Protein AF-A0A1Y4ECF1-F1 (afdb_monomer)

Nearest PDB structures (foldseek):
  1r44-assembly2_B  TM=8.110E-01  e=2.892E+00  Enterococcus faecium

Mean predicted aligned error: 8.38 Å

Solvent-accessible surface area (backbone atoms only — not comparable to full-atom values): 5375 Å² total; per-residue (Å²): 128,80,77,61,56,74,47,18,30,28,68,54,87,57,66,88,89,46,91,58,60,58,80,79,46,58,67,14,86,45,53,45,71,69,47,49,52,51,44,50,57,42,43,75,73,66,34,33,76,36,30,69,32,53,87,42,68,43,59,67,81,54,50,83,77,54,69,78,79,80,74,64,84,75,72,87,87,72,84,85,83,73,83,133

Foldseek 3Di:
DPQADLFFQFRDFDDLLDQCPRVVTDGGPNCDPVLVVVQVVQVVVSWDDGGRGSNDTDDNVCVVVDDCPVVPPDDDPDDPDDDD

Structure (mmCIF, N/CA/C/O backbone):
data_AF-A0A1Y4ECF1-F1
#
_entry.id   AF-A0A1Y4ECF1-F1
#
loop_
_atom_site.group_PDB
_atom_site.id
_atom_site.type_symbol
_atom_site.label_atom_id
_atom_site.label_alt_id
_atom_site.label_comp_id
_atom_site.label_asym_id
_atom_site.label_entity_id
_atom_site.label_seq_id
_atom_site.pdbx_PDB_ins_code
_atom_site.Cartn_x
_atom_site.Cartn_y
_atom_site.Cartn_z
_atom_site.occupancy
_atom_site.B_iso_or_equiv
_atom_site.auth_seq_id
_atom_site.auth_comp_id
_atom_site.auth_asym_id
_atom_site.auth_atom_id
_atom_site.pdbx_PDB_model_num
ATOM 1 N N . MET A 1 1 ? -2.729 16.210 17.737 1.00 49.44 1 MET A N 1
ATOM 2 C CA . MET A 1 1 ? -2.399 15.471 16.503 1.00 49.44 1 MET A CA 1
ATOM 3 C C . MET A 1 1 ? -3.626 15.544 15.617 1.00 49.44 1 MET A C 1
ATOM 5 O O . MET A 1 1 ? -4.682 15.175 16.124 1.00 49.44 1 MET A O 1
ATOM 9 N N . PRO A 1 2 ? -3.560 16.085 14.389 1.00 49.97 2 PRO A N 1
ATOM 10 C CA . PRO A 1 2 ? -4.683 15.922 13.478 1.00 49.97 2 PRO A CA 1
ATOM 11 C C . PRO A 1 2 ? -4.876 14.414 13.238 1.00 49.97 2 PRO A C 1
ATOM 13 O O . PRO A 1 2 ? -3.881 13.683 13.252 1.00 49.97 2 PRO A O 1
ATOM 16 N N . PRO A 1 3 ? -6.122 13.933 13.101 1.00 55.66 3 PRO A N 1
ATOM 17 C CA . PRO A 1 3 ? -6.362 12.547 12.729 1.00 55.66 3 PRO A CA 1
ATOM 18 C C . PRO A 1 3 ? -5.701 12.309 11.367 1.00 55.66 3 PRO A C 1
ATOM 20 O O . PRO A 1 3 ? -5.647 13.226 10.549 1.00 55.66 3 PRO A O 1
ATOM 23 N N . ASP A 1 4 ? -5.132 11.125 11.179 1.00 62.12 4 ASP A N 1
ATOM 24 C CA . ASP A 1 4 ? -4.338 10.715 10.017 1.00 62.12 4 ASP A CA 1
ATOM 25 C C . ASP A 1 4 ? -4.809 11.315 8.675 1.00 62.12 4 ASP A C 1
ATOM 27 O O . ASP A 1 4 ? -6.006 11.412 8.400 1.00 62.12 4 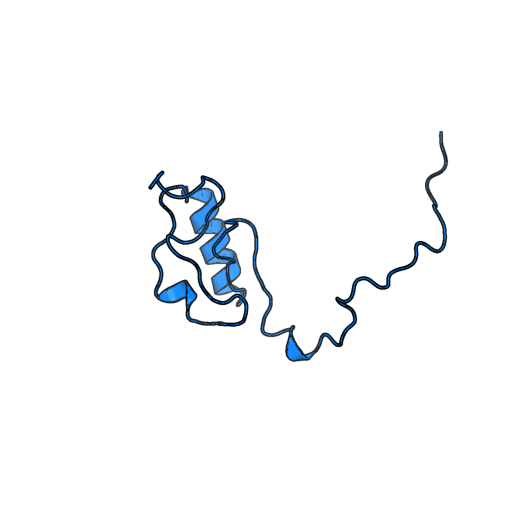ASP A O 1
ATOM 31 N N . SER A 1 5 ? -3.854 11.712 7.827 1.00 75.75 5 SER A N 1
ATOM 32 C CA . SER A 1 5 ? -4.123 12.293 6.503 1.00 75.75 5 SER A CA 1
ATOM 33 C C . SER A 1 5 ? -5.065 11.405 5.678 1.00 75.75 5 SER A C 1
ATOM 35 O O . SER A 1 5 ? -4.946 10.183 5.723 1.00 75.75 5 SER A O 1
ATOM 37 N N . ALA A 1 6 ? -5.945 11.992 4.856 1.00 83.19 6 ALA A N 1
ATOM 38 C CA . ALA A 1 6 ? -6.860 11.238 3.980 1.00 83.19 6 ALA A CA 1
ATOM 39 C C . ALA A 1 6 ? -6.134 10.313 2.978 1.00 83.19 6 ALA A C 1
ATOM 41 O O . ALA A 1 6 ? -6.745 9.424 2.392 1.00 83.19 6 ALA A O 1
ATOM 42 N N . ALA A 1 7 ? -4.832 10.529 2.781 1.0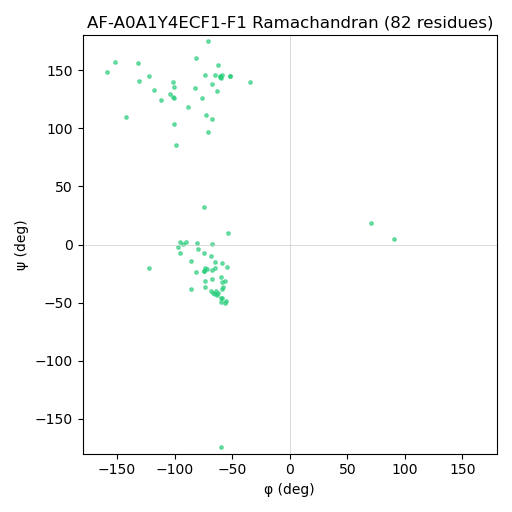0 90.75 7 ALA A N 1
ATOM 43 C CA . ALA A 1 7 ? -3.972 9.684 1.965 1.00 90.75 7 ALA A CA 1
ATOM 44 C C . ALA A 1 7 ? -3.460 8.426 2.692 1.00 90.75 7 ALA A C 1
ATOM 46 O O . ALA A 1 7 ? -3.132 7.451 2.027 1.00 90.75 7 ALA A O 1
ATOM 47 N N . ALA A 1 8 ? -3.393 8.420 4.027 1.00 96.00 8 ALA A N 1
ATOM 48 C CA . ALA A 1 8 ? -2.751 7.344 4.777 1.00 96.00 8 ALA A CA 1
ATOM 49 C C . ALA A 1 8 ? -3.515 6.016 4.655 1.00 96.00 8 ALA A C 1
ATOM 51 O O . ALA A 1 8 ? -4.740 5.980 4.766 1.00 96.00 8 ALA A O 1
ATOM 52 N N . ALA A 1 9 ? -2.776 4.919 4.483 1.00 96.75 9 ALA A N 1
ATOM 53 C CA . ALA A 1 9 ? -3.319 3.562 4.524 1.00 96.75 9 ALA A CA 1
ATOM 54 C C . ALA A 1 9 ? -3.371 3.029 5.964 1.00 96.75 9 ALA A C 1
ATOM 56 O O . ALA A 1 9 ? -4.316 2.352 6.369 1.00 96.75 9 ALA A O 1
ATOM 57 N N . LEU A 1 10 ? -2.349 3.355 6.760 1.00 9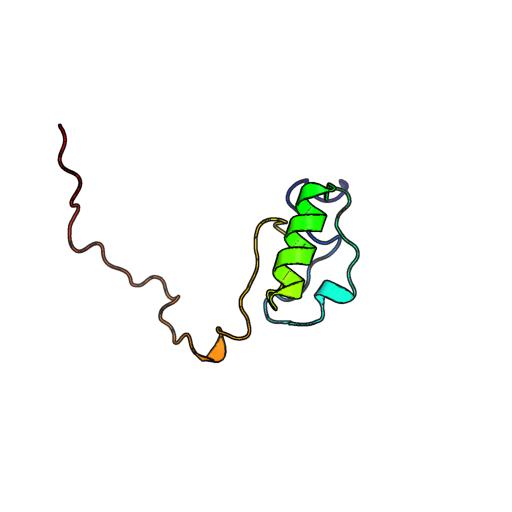6.81 10 LEU A N 1
ATOM 58 C CA . LEU A 1 10 ? -2.116 2.809 8.094 1.00 96.81 10 LEU A CA 1
ATOM 59 C C . LEU A 1 10 ? -2.066 3.920 9.149 1.00 96.81 10 LEU A C 1
ATOM 61 O O . LEU A 1 10 ? -1.536 4.999 8.908 1.00 96.81 10 LEU A O 1
ATOM 65 N N . SER A 1 11 ? -2.563 3.624 10.350 1.00 95.69 11 SER A N 1
ATOM 66 C CA . SER A 1 11 ? -2.592 4.553 11.499 1.00 95.69 11 SER A CA 1
ATOM 67 C C . SER A 1 11 ? -1.215 4.890 12.088 1.00 95.69 11 SER A C 1
ATOM 69 O O . SER A 1 11 ? -1.090 5.751 12.956 1.00 95.69 11 SER A O 1
ATOM 71 N N . ARG A 1 12 ? -0.161 4.181 11.669 1.00 94.81 12 ARG A N 1
ATOM 72 C CA . ARG A 1 12 ? 1.224 4.475 12.049 1.00 94.81 12 ARG A CA 1
ATOM 73 C C . ARG A 1 12 ? 2.201 4.013 10.962 1.00 94.81 12 ARG A C 1
ATOM 75 O O . ARG A 1 12 ? 1.869 3.097 10.206 1.00 94.81 12 ARG A O 1
ATOM 82 N N . PRO A 1 13 ? 3.414 4.591 10.909 1.00 95.44 13 PRO A N 1
ATOM 83 C CA . PRO A 1 13 ? 4.445 4.164 9.971 1.00 95.44 13 PRO A CA 1
ATOM 84 C C . PRO A 1 13 ? 4.853 2.700 10.174 1.00 95.44 13 PRO A C 1
ATOM 86 O O . PRO A 1 13 ? 4.950 2.223 11.307 1.00 95.44 13 PRO A O 1
ATOM 89 N N . VAL A 1 14 ? 5.159 2.019 9.070 1.00 95.19 14 VAL A N 1
ATOM 90 C CA . VAL A 1 14 ? 5.833 0.713 9.046 1.00 95.19 14 VAL A CA 1
ATOM 91 C C . VAL A 1 14 ? 6.973 0.755 8.036 1.00 95.19 14 VAL A C 1
ATOM 93 O O . VAL A 1 14 ? 6.959 1.572 7.116 1.00 95.19 14 VAL A O 1
ATOM 96 N N . SER A 1 15 ? 7.970 -0.112 8.211 1.00 94.19 15 SER A N 1
ATOM 97 C CA . SER A 1 15 ? 9.048 -0.245 7.229 1.00 94.19 15 SER A CA 1
ATOM 98 C C . SER A 1 15 ? 8.492 -0.731 5.894 1.00 94.19 15 SER A C 1
ATOM 100 O O . SER A 1 15 ? 7.783 -1.737 5.858 1.00 94.19 15 SER A O 1
ATOM 102 N N . ILE A 1 16 ? 8.880 -0.064 4.806 1.00 91.31 16 ILE A N 1
ATOM 103 C CA . ILE A 1 16 ? 8.524 -0.462 3.436 1.00 91.31 16 ILE A CA 1
ATOM 104 C C . ILE A 1 16 ? 9.140 -1.810 3.043 1.00 91.31 16 ILE A C 1
ATOM 106 O O . ILE A 1 16 ? 8.644 -2.474 2.146 1.00 91.31 16 ILE A O 1
ATOM 110 N N . MET A 1 17 ? 10.194 -2.230 3.749 1.00 91.75 17 MET A N 1
ATOM 111 C CA . MET A 1 17 ? 10.911 -3.483 3.501 1.00 91.75 17 MET A CA 1
ATOM 112 C C . MET A 1 17 ? 10.348 -4.666 4.301 1.00 91.75 17 MET A C 1
ATOM 114 O O . MET A 1 17 ? 10.920 -5.751 4.261 1.00 91.75 17 MET A O 1
ATOM 118 N N . SER A 1 18 ? 9.276 -4.472 5.078 1.00 94.44 18 SER A N 1
ATOM 119 C CA . SER A 1 18 ? 8.652 -5.552 5.847 1.00 94.44 18 SER A CA 1
ATOM 120 C C . SER A 1 18 ? 7.405 -6.083 5.150 1.00 94.44 18 SER A C 1
ATOM 122 O O . SER A 1 18 ? 6.461 -5.343 4.882 1.00 94.44 18 SER A O 1
ATOM 124 N N . ASP A 1 19 ? 7.366 -7.394 4.942 1.00 94.44 19 ASP A N 1
ATOM 125 C CA . ASP A 1 19 ? 6.233 -8.119 4.363 1.00 94.44 19 ASP A CA 1
ATOM 126 C C . ASP A 1 19 ? 5.037 -8.288 5.319 1.00 94.44 19 ASP A C 1
ATOM 128 O O . ASP A 1 19 ? 3.896 -8.457 4.880 1.00 94.44 19 ASP A O 1
ATOM 132 N N . ALA A 1 20 ? 5.283 -8.205 6.629 1.00 96.06 20 ALA A N 1
ATOM 133 C CA . ALA A 1 20 ? 4.303 -8.533 7.659 1.00 96.06 20 ALA A CA 1
ATOM 134 C C . ALA A 1 20 ? 3.982 -7.394 8.640 1.00 96.06 20 ALA A C 1
ATOM 136 O O . ALA A 1 20 ? 2.920 -7.435 9.263 1.00 96.06 20 ALA A O 1
ATOM 137 N N . ALA A 1 21 ? 4.838 -6.372 8.797 1.00 97.00 21 ALA A N 1
ATOM 138 C CA . ALA A 1 21 ? 4.634 -5.325 9.810 1.00 97.00 21 ALA A CA 1
ATOM 139 C C . ALA A 1 21 ? 3.293 -4.586 9.654 1.00 97.00 21 ALA A C 1
ATOM 141 O O . ALA A 1 21 ? 2.638 -4.276 10.651 1.00 97.00 21 ALA A O 1
ATOM 142 N N . TRP A 1 22 ? 2.846 -4.361 8.413 1.00 96.94 22 TRP A N 1
ATOM 143 C CA . TRP A 1 22 ? 1.569 -3.707 8.113 1.00 96.94 22 TRP A CA 1
ATOM 144 C C . TRP A 1 22 ? 0.356 -4.458 8.686 1.00 96.94 22 TRP A C 1
ATOM 146 O O . TRP A 1 22 ? -0.632 -3.827 9.046 1.00 96.94 22 TRP A O 1
ATOM 156 N N . ARG A 1 23 ? 0.438 -5.788 8.852 1.00 96.69 23 ARG A N 1
ATOM 157 C CA . ARG A 1 23 ? -0.664 -6.620 9.375 1.00 96.69 23 ARG A CA 1
ATOM 158 C C . ARG A 1 23 ? -0.982 -6.336 10.843 1.00 96.69 23 ARG A C 1
ATOM 160 O O . ARG A 1 23 ? -2.076 -6.634 11.306 1.00 96.69 23 ARG A O 1
ATOM 167 N N . GLN A 1 24 ? -0.024 -5.779 11.582 1.00 96.69 24 GLN A N 1
ATOM 168 C CA . GLN A 1 24 ? -0.169 -5.450 13.005 1.00 96.69 24 GLN A CA 1
ATOM 169 C C . GLN A 1 24 ? -0.646 -4.010 13.230 1.00 96.69 24 GLN A C 1
ATOM 171 O O . GLN A 1 24 ? -0.775 -3.559 14.374 1.00 96.69 24 GLN A O 1
ATOM 176 N N . VAL A 1 25 ? -0.870 -3.264 12.147 1.00 96.44 25 VAL A N 1
ATOM 177 C CA . VAL A 1 25 ? -1.239 -1.857 12.197 1.00 96.44 25 VAL A CA 1
ATOM 178 C C . VAL A 1 25 ? -2.676 -1.682 11.714 1.00 96.44 25 VAL A C 1
ATOM 180 O O . VAL A 1 25 ? -3.001 -2.078 10.597 1.00 96.44 25 VAL A O 1
ATOM 183 N N . PRO A 1 26 ? -3.552 -1.062 12.524 1.00 96.19 26 PRO A N 1
ATOM 184 C CA . PRO A 1 26 ? -4.888 -0.707 12.073 1.00 96.19 26 PRO A CA 1
ATOM 185 C C . PRO A 1 26 ? -4.841 0.224 10.862 1.00 96.19 26 PRO A C 1
ATOM 187 O O . PRO A 1 26 ? -3.988 1.116 10.794 1.00 96.19 26 PRO A O 1
ATOM 190 N N . ALA A 1 27 ? -5.814 0.064 9.968 1.00 95.44 27 ALA A N 1
ATOM 191 C CA . ALA A 1 27 ? -6.072 1.012 8.894 1.00 95.44 27 ALA A CA 1
ATOM 192 C C . ALA A 1 27 ? -6.217 2.445 9.436 1.00 95.44 27 ALA A C 1
ATOM 194 O O . ALA A 1 27 ? -6.764 2.649 10.524 1.00 95.44 27 ALA A 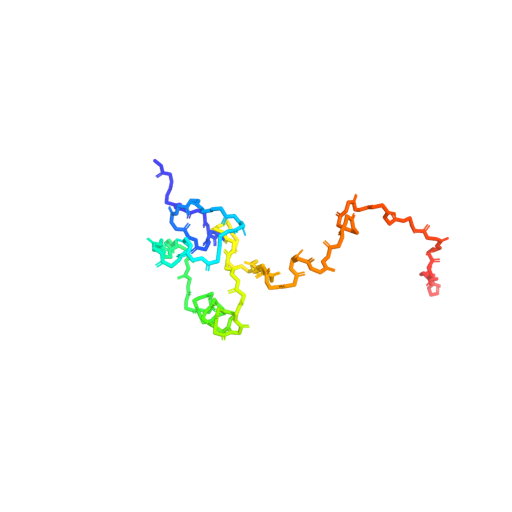O 1
ATOM 195 N N . ALA A 1 28 ? -5.751 3.428 8.670 1.00 95.88 28 ALA A N 1
ATOM 196 C CA . ALA A 1 28 ? -5.951 4.836 8.993 1.00 95.88 28 ALA A CA 1
ATOM 197 C C . ALA A 1 28 ? -7.447 5.196 9.002 1.00 95.88 28 ALA A C 1
ATOM 199 O O . ALA A 1 28 ? -8.258 4.584 8.301 1.00 95.88 28 ALA A O 1
ATOM 200 N N . VAL A 1 29 ? -7.817 6.234 9.756 1.00 93.56 29 VAL A N 1
ATOM 201 C CA . VAL A 1 29 ? -9.218 6.687 9.871 1.00 93.56 29 VAL A CA 1
ATOM 202 C C . VAL A 1 29 ? -9.818 7.069 8.508 1.00 93.56 29 VAL A C 1
ATOM 204 O O . VAL A 1 29 ? -11.001 6.836 8.276 1.00 93.56 29 VAL A O 1
ATOM 207 N N . GLY A 1 30 ? -9.003 7.596 7.588 1.00 91.38 30 GLY A N 1
ATOM 208 C CA . GLY A 1 30 ? -9.419 8.002 6.239 1.00 91.38 30 GLY A CA 1
ATOM 209 C C . GLY A 1 30 ? -9.674 6.859 5.246 1.00 91.38 30 GLY A C 1
ATOM 210 O O . GLY A 1 30 ? -10.171 7.114 4.151 1.00 91.38 30 GLY A O 1
ATOM 211 N N . MET A 1 31 ? -9.368 5.607 5.604 1.00 94.56 31 MET A N 1
ATOM 212 C CA . MET A 1 31 ? -9.561 4.448 4.729 1.00 94.56 31 MET A CA 1
ATOM 213 C C . MET A 1 31 ? -11.043 4.110 4.548 1.00 94.56 31 MET A C 1
ATOM 215 O O . MET A 1 31 ? -11.643 3.398 5.366 1.00 94.56 31 MET A O 1
ATOM 219 N N . ASN A 1 32 ? -11.616 4.602 3.451 1.00 94.62 32 ASN A N 1
ATOM 220 C CA . ASN A 1 32 ? -12.974 4.275 3.028 1.00 94.62 32 ASN A CA 1
ATOM 221 C C . ASN A 1 32 ? -13.089 2.823 2.515 1.00 94.62 32 ASN A C 1
ATOM 223 O O . ASN A 1 32 ? -12.105 2.088 2.421 1.00 94.62 32 ASN A O 1
ATOM 227 N N . GLU A 1 33 ? -14.311 2.399 2.196 1.00 97.00 33 GLU A N 1
ATOM 228 C CA . GLU A 1 33 ? -14.598 1.033 1.744 1.00 97.00 33 GLU A CA 1
ATOM 229 C C . GLU A 1 33 ? -13.829 0.647 0.472 1.00 97.00 33 GLU A C 1
ATOM 231 O O . GLU A 1 33 ? -13.203 -0.410 0.433 1.00 97.00 33 GLU A O 1
ATOM 236 N N . ALA A 1 34 ? -13.804 1.521 -0.537 1.00 96.88 34 ALA A N 1
ATOM 237 C CA . ALA A 1 34 ? -13.107 1.256 -1.794 1.00 96.88 34 ALA A CA 1
ATOM 238 C C . ALA A 1 34 ? -11.591 1.079 -1.591 1.00 96.88 34 ALA A C 1
ATOM 240 O O . ALA A 1 34 ? -11.000 0.158 -2.151 1.00 96.88 34 ALA A O 1
ATOM 241 N N . ALA A 1 35 ? -10.971 1.911 -0.749 1.00 96.69 35 ALA A N 1
ATOM 242 C CA . ALA A 1 35 ? -9.555 1.798 -0.406 1.00 96.69 35 ALA A CA 1
ATOM 243 C C . ALA A 1 35 ? -9.249 0.488 0.339 1.00 96.69 35 ALA A C 1
ATOM 245 O O . ALA A 1 35 ? -8.253 -0.172 0.049 1.00 96.69 35 ALA A O 1
ATOM 246 N N . ARG A 1 36 ? -10.133 0.061 1.251 1.00 97.00 36 ARG A N 1
ATOM 247 C CA . ARG A 1 36 ? -9.998 -1.225 1.959 1.00 97.00 36 ARG A CA 1
ATOM 248 C C . ARG A 1 36 ? -10.110 -2.415 1.011 1.00 97.00 36 ARG A C 1
ATOM 250 O O . ARG A 1 36 ? -9.313 -3.338 1.124 1.00 97.00 36 ARG A O 1
ATOM 257 N N . LEU A 1 37 ? -11.057 -2.379 0.073 1.00 98.31 37 LEU A N 1
ATOM 258 C CA . LEU A 1 37 ? -11.209 -3.420 -0.947 1.00 98.31 37 LEU A CA 1
ATOM 259 C C . LEU A 1 37 ? -9.980 -3.502 -1.857 1.00 98.31 37 LEU A C 1
ATOM 261 O O . LEU A 1 37 ? -9.496 -4.601 -2.120 1.00 98.31 37 LEU A O 1
ATOM 265 N N . LEU A 1 38 ? -9.445 -2.354 -2.288 1.00 98.06 38 LEU A N 1
ATOM 266 C CA . LEU A 1 38 ? -8.202 -2.300 -3.057 1.00 98.06 38 LEU A CA 1
ATOM 267 C C . LEU A 1 38 ? -7.036 -2.902 -2.268 1.00 98.06 38 LEU A C 1
ATOM 269 O O . LEU A 1 38 ? -6.292 -3.716 -2.813 1.00 98.06 38 LEU A O 1
ATOM 273 N N . GLN A 1 39 ? -6.899 -2.538 -0.988 1.00 97.75 39 GLN A N 1
ATOM 274 C CA . GLN A 1 39 ? -5.859 -3.102 -0.138 1.00 97.75 39 GLN A CA 1
ATOM 275 C C . GLN A 1 39 ? -5.999 -4.620 -0.027 1.00 97.75 39 GLN A C 1
ATOM 277 O O . GLN A 1 39 ? -5.013 -5.307 -0.265 1.00 97.75 39 GLN A O 1
ATOM 282 N N . SER A 1 40 ? -7.192 -5.147 0.274 1.00 98.12 40 SER A N 1
ATOM 283 C CA . SER A 1 40 ? -7.427 -6.595 0.344 1.00 98.12 40 SER A CA 1
ATOM 284 C C . SER A 1 40 ? -7.052 -7.292 -0.960 1.00 98.12 40 SER A C 1
ATOM 286 O O . SER A 1 40 ? -6.243 -8.213 -0.932 1.00 98.12 40 SER A O 1
ATOM 288 N N . TYR A 1 41 ? -7.542 -6.790 -2.097 1.00 98.38 41 TYR A N 1
ATOM 289 C CA . TYR A 1 41 ? -7.228 -7.330 -3.420 1.00 98.38 41 TYR A CA 1
ATOM 290 C C . TYR A 1 41 ? -5.715 -7.395 -3.680 1.00 98.38 41 TYR A C 1
ATOM 292 O O . TYR A 1 41 ? -5.194 -8.434 -4.084 1.00 98.38 41 TYR A O 1
ATOM 300 N N . ALA A 1 42 ? -4.993 -6.304 -3.413 1.00 98.38 42 ALA A N 1
ATOM 301 C CA . ALA A 1 42 ? -3.550 -6.243 -3.619 1.00 98.38 42 ALA A CA 1
ATOM 302 C C . ALA A 1 42 ? -2.782 -7.153 -2.644 1.00 98.38 42 ALA A C 1
ATOM 304 O O . ALA A 1 42 ? -1.828 -7.821 -3.045 1.00 98.38 42 ALA A O 1
ATOM 305 N N . THR A 1 43 ? -3.201 -7.220 -1.376 1.00 97.44 43 THR A N 1
ATOM 306 C CA . THR A 1 43 ? -2.535 -8.056 -0.366 1.00 97.44 43 THR A CA 1
ATOM 307 C C . THR A 1 43 ? -2.803 -9.545 -0.553 1.00 97.44 43 THR A C 1
ATOM 309 O O . THR A 1 43 ? -1.914 -10.351 -0.285 1.00 97.44 43 THR A O 1
ATOM 312 N N . ASP A 1 44 ? -3.975 -9.915 -1.073 1.00 97.88 44 ASP A N 1
ATOM 313 C CA . ASP A 1 44 ? -4.295 -11.293 -1.460 1.00 97.88 44 ASP A CA 1
ATOM 314 C C . ASP A 1 44 ? -3.450 -11.740 -2.664 1.00 97.88 44 ASP A C 1
ATOM 316 O O . ASP A 1 44 ? -3.090 -12.912 -2.773 1.00 97.88 44 ASP A O 1
ATOM 320 N N . ALA A 1 45 ? -3.060 -10.795 -3.528 1.00 97.25 45 ALA A N 1
ATOM 321 C CA . ALA A 1 45 ? -2.112 -11.011 -4.621 1.00 97.25 45 ALA A CA 1
ATOM 322 C C . ALA A 1 45 ? -0.630 -10.997 -4.182 1.00 97.25 45 ALA A C 1
ATOM 324 O O . ALA A 1 45 ? 0.255 -11.152 -5.021 1.00 97.25 45 ALA A O 1
ATOM 325 N N . GLY A 1 46 ? -0.340 -10.828 -2.887 1.00 96.00 46 GLY A N 1
ATOM 326 C CA . GLY A 1 46 ? 1.020 -10.875 -2.338 1.00 96.00 46 GLY A CA 1
ATOM 327 C C . GLY A 1 46 ? 1.758 -9.535 -2.281 1.00 96.00 46 GLY A C 1
ATOM 328 O O . GLY A 1 46 ? 2.922 -9.510 -1.882 1.00 96.00 46 GLY A O 1
ATOM 329 N N . LEU A 1 47 ? 1.106 -8.421 -2.627 1.00 97.31 47 LEU A N 1
ATOM 330 C CA . LEU A 1 47 ? 1.691 -7.085 -2.493 1.00 97.31 47 LEU A CA 1
ATOM 331 C C . LEU A 1 47 ? 1.572 -6.558 -1.055 1.00 97.31 47 LEU A C 1
ATOM 333 O O . LEU A 1 47 ? 0.729 -7.002 -0.273 1.00 97.31 47 LEU A O 1
ATOM 337 N N . THR A 1 48 ? 2.393 -5.569 -0.698 1.00 97.50 48 THR A N 1
ATOM 338 C CA . THR A 1 48 ? 2.383 -4.956 0.641 1.00 97.50 48 THR A CA 1
ATOM 339 C C . THR A 1 48 ? 2.022 -3.469 0.567 1.00 97.50 48 THR A C 1
ATOM 341 O O . THR A 1 48 ? 2.566 -2.755 -0.270 1.00 97.50 48 THR A O 1
ATOM 344 N N . PRO A 1 49 ? 1.111 -2.952 1.407 1.00 97.44 49 PRO A N 1
ATOM 345 C CA . PRO A 1 49 ? 0.706 -1.548 1.355 1.00 97.44 49 PRO A CA 1
ATOM 346 C C . PRO A 1 49 ? 1.790 -0.618 1.919 1.00 97.44 49 PRO A C 1
ATOM 348 O O . PRO A 1 49 ? 2.453 -0.944 2.908 1.00 97.44 49 PRO A O 1
ATOM 351 N N . LEU A 1 50 ? 1.919 0.584 1.352 1.00 96.81 50 LEU A N 1
ATOM 352 C CA . LEU A 1 50 ? 2.696 1.670 1.949 1.00 96.81 50 LEU A CA 1
ATOM 353 C C . LEU A 1 50 ? 1.864 2.402 3.013 1.00 96.81 50 LEU A C 1
ATOM 355 O O . LEU A 1 50 ? 0.720 2.776 2.778 1.00 96.81 50 LEU A O 1
ATOM 359 N N . ALA A 1 51 ? 2.449 2.683 4.181 1.00 96.88 51 ALA A N 1
ATOM 360 C CA . ALA A 1 51 ? 1.715 3.294 5.295 1.00 96.88 51 ALA A CA 1
ATOM 361 C C . ALA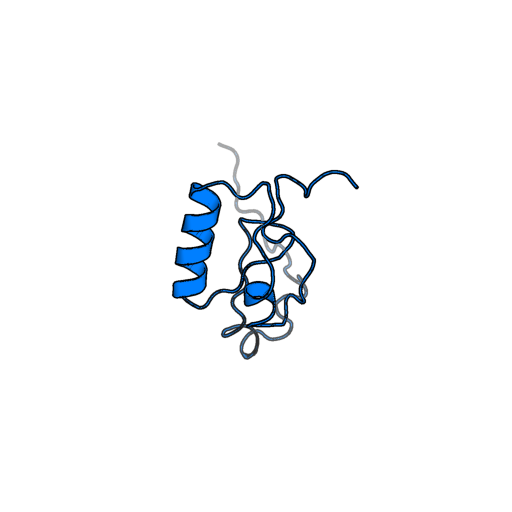 A 1 51 ? 1.078 4.658 4.963 1.00 96.88 51 ALA A C 1
ATOM 363 O O . ALA A 1 51 ? -0.024 4.954 5.424 1.00 96.88 51 ALA A O 1
ATOM 364 N N . SER A 1 52 ? 1.774 5.492 4.188 1.00 95.12 52 SER A N 1
ATOM 365 C CA . SER A 1 52 ? 1.399 6.885 3.921 1.00 95.12 52 SER A CA 1
ATOM 366 C C . SER A 1 52 ? 0.412 7.077 2.770 1.00 95.12 52 SER A C 1
ATOM 368 O O . SER A 1 52 ? -0.131 8.173 2.650 1.00 95.12 52 SER A O 1
ATOM 370 N N . GLU A 1 53 ? 0.190 6.058 1.935 1.00 96.25 53 GLU A N 1
ATOM 371 C CA . GLU A 1 53 ? -0.538 6.179 0.666 1.00 96.25 53 GLU A CA 1
ATOM 372 C C . GLU A 1 53 ? -1.411 4.936 0.428 1.00 96.25 53 GLU A C 1
ATOM 374 O O . GLU A 1 53 ? -0.895 3.862 0.130 1.00 96.25 53 GLU A O 1
ATOM 379 N N . TRP A 1 54 ? -2.739 5.066 0.517 1.00 96.38 54 TRP A N 1
ATOM 380 C CA . TRP A 1 54 ? -3.677 3.939 0.349 1.00 96.38 54 TRP A CA 1
ATOM 381 C C . TRP A 1 54 ? -3.688 3.330 -1.061 1.00 96.38 54 TRP A C 1
ATOM 383 O O . TRP A 1 54 ? -4.206 2.231 -1.250 1.00 96.38 54 TRP A O 1
ATOM 393 N N . TRP A 1 55 ? -3.118 4.024 -2.049 1.00 96.81 55 TRP A N 1
ATOM 394 C CA . TRP A 1 55 ? -2.995 3.561 -3.435 1.00 96.81 55 TRP A CA 1
ATOM 395 C C . TRP A 1 55 ? -1.644 2.904 -3.753 1.00 96.81 55 TRP A C 1
ATOM 397 O O . TRP A 1 55 ? -1.473 2.395 -4.859 1.00 96.81 55 TRP A O 1
ATOM 407 N N . HIS A 1 56 ? -0.674 2.943 -2.836 1.00 97.44 56 HIS A N 1
ATOM 408 C CA . HIS A 1 56 ? 0.688 2.486 -3.099 1.00 97.44 56 HIS A CA 1
ATOM 409 C C . HIS A 1 56 ? 0.925 1.093 -2.514 1.00 97.44 56 HIS A C 1
ATOM 411 O O . HIS A 1 56 ? 0.743 0.863 -1.316 1.00 97.44 56 HIS A O 1
ATOM 417 N N . PHE A 1 57 ? 1.408 0.182 -3.360 1.00 97.12 57 PHE A N 1
ATOM 418 C CA . PHE A 1 57 ? 1.741 -1.188 -2.987 1.00 97.12 57 PHE A CA 1
ATOM 419 C C . PHE A 1 57 ? 3.138 -1.567 -3.479 1.00 97.12 57 PHE A C 1
ATOM 421 O O . PHE A 1 57 ? 3.520 -1.213 -4.592 1.00 97.12 57 PHE A O 1
ATOM 428 N N . ASN A 1 58 ? 3.883 -2.303 -2.660 1.00 94.69 58 ASN A N 1
ATOM 429 C CA . ASN A 1 58 ? 5.211 -2.804 -2.982 1.00 94.69 58 ASN A CA 1
ATOM 430 C C . ASN A 1 58 ? 5.134 -4.280 -3.376 1.00 94.69 58 ASN A C 1
ATOM 432 O O . ASN A 1 58 ? 4.443 -5.071 -2.729 1.00 94.69 58 ASN A O 1
ATOM 436 N N . ASP A 1 59 ? 5.910 -4.654 -4.389 1.00 94.00 59 ASP A N 1
ATOM 437 C CA . ASP A 1 59 ? 6.195 -6.046 -4.724 1.00 94.00 59 ASP A CA 1
ATOM 438 C C . ASP A 1 59 ? 7.562 -6.441 -4.147 1.00 94.00 59 ASP A C 1
ATOM 440 O O . ASP A 1 59 ? 8.606 -6.335 -4.795 1.00 94.00 59 ASP A O 1
ATOM 444 N N . LEU A 1 60 ? 7.559 -6.865 -2.880 1.00 91.50 60 LEU A N 1
ATOM 445 C CA . LEU A 1 60 ? 8.783 -7.288 -2.196 1.00 91.50 60 LEU A CA 1
ATOM 446 C C . LEU A 1 60 ? 9.315 -8.633 -2.706 1.00 91.50 60 LEU A C 1
ATOM 448 O O . LEU A 1 60 ? 10.504 -8.904 -2.548 1.00 91.50 60 LEU A O 1
ATOM 452 N N . ALA A 1 61 ? 8.472 -9.458 -3.335 1.00 89.31 61 ALA A N 1
ATOM 453 C CA . ALA A 1 61 ? 8.916 -10.712 -3.935 1.00 89.31 61 ALA A CA 1
ATOM 454 C C . ALA A 1 61 ? 9.840 -10.433 -5.128 1.00 89.31 61 ALA A C 1
ATOM 456 O O . ALA A 1 61 ? 10.900 -11.050 -5.257 1.00 89.31 61 ALA A O 1
ATOM 457 N N . SER A 1 62 ? 9.487 -9.435 -5.940 1.00 86.12 62 SER A N 1
ATOM 458 C CA . SER A 1 62 ? 10.318 -8.993 -7.059 1.00 86.12 62 SER A CA 1
ATOM 459 C C . SER A 1 62 ? 11.549 -8.197 -6.623 1.00 86.12 62 SER A C 1
ATOM 461 O O . SER A 1 62 ? 12.532 -8.190 -7.355 1.00 86.12 62 SER A O 1
ATOM 463 N N . ALA A 1 63 ? 11.557 -7.585 -5.432 1.00 81.81 63 ALA A N 1
ATOM 464 C CA . ALA A 1 63 ? 12.632 -6.688 -4.987 1.00 81.81 63 ALA A CA 1
ATOM 465 C C . ALA A 1 63 ? 14.039 -7.315 -5.013 1.00 81.81 63 ALA A C 1
ATOM 467 O O . ALA A 1 63 ? 15.010 -6.617 -5.276 1.00 81.81 63 ALA A O 1
ATOM 468 N N . SER A 1 64 ? 14.160 -8.628 -4.791 1.00 76.94 64 SER A N 1
ATOM 469 C CA . SER A 1 64 ? 15.452 -9.335 -4.870 1.00 76.94 64 SER A CA 1
ATOM 470 C C . SER A 1 64 ? 15.978 -9.534 -6.298 1.00 76.94 64 SER A C 1
ATOM 472 O O . SER A 1 64 ? 17.169 -9.772 -6.477 1.00 76.94 64 SER A O 1
ATOM 474 N N . GLY A 1 65 ? 15.103 -9.449 -7.305 1.00 74.75 65 GLY A N 1
ATOM 475 C CA . GLY A 1 65 ? 15.441 -9.576 -8.725 1.00 74.75 65 GLY A CA 1
ATOM 476 C C . GLY A 1 65 ? 15.629 -8.238 -9.441 1.00 74.75 65 GLY A C 1
ATOM 477 O O . GLY A 1 65 ? 15.943 -8.228 -10.630 1.00 74.75 65 GLY A O 1
ATOM 478 N N . VAL A 1 66 ? 15.427 -7.117 -8.745 1.00 71.25 66 VAL A N 1
ATOM 479 C CA . VAL A 1 66 ? 15.657 -5.773 -9.278 1.00 71.25 66 VAL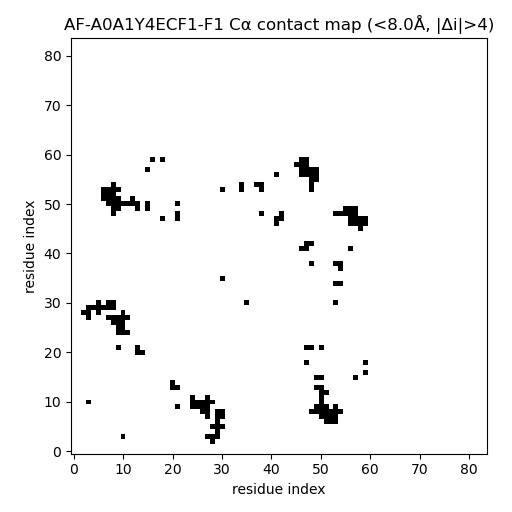 A CA 1
ATOM 480 C C . VAL A 1 66 ? 17.009 -5.278 -8.755 1.00 71.25 66 VAL A C 1
ATOM 482 O O . VAL A 1 66 ? 17.121 -4.896 -7.595 1.00 71.25 66 VAL A O 1
ATOM 485 N N . ASP A 1 67 ? 18.038 -5.286 -9.609 1.00 68.69 67 ASP A N 1
ATOM 486 C CA . ASP A 1 67 ? 19.328 -4.613 -9.352 1.00 68.69 67 ASP A CA 1
ATOM 487 C C . ASP A 1 67 ? 19.125 -3.086 -9.150 1.00 68.69 67 ASP A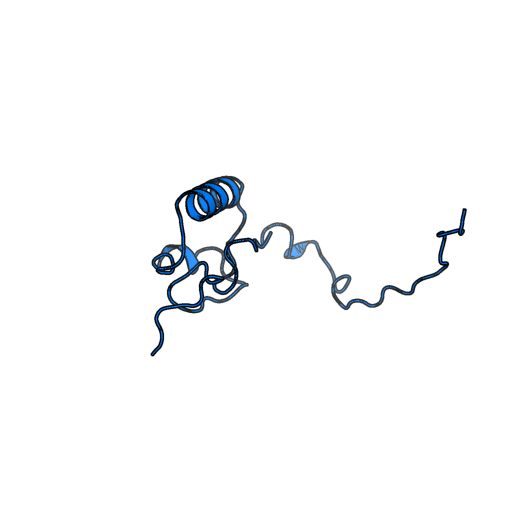 C 1
ATOM 489 O O . ASP A 1 67 ? 18.002 -2.580 -9.226 1.00 68.69 67 ASP A O 1
ATOM 493 N N . ASP A 1 68 ? 20.206 -2.301 -9.017 1.00 63.22 68 ASP A N 1
ATOM 494 C CA . ASP A 1 68 ? 20.251 -0.816 -8.956 1.00 63.22 68 ASP A CA 1
ATOM 495 C C . ASP A 1 68 ? 19.548 -0.062 -10.122 1.00 63.22 68 ASP A C 1
ATOM 497 O O . ASP A 1 68 ? 19.665 1.160 -10.269 1.00 63.22 68 ASP A O 1
ATOM 501 N N . SER A 1 69 ? 18.794 -0.750 -10.979 1.00 63.94 69 SER A N 1
ATOM 502 C CA . SER A 1 69 ? 17.952 -0.191 -12.043 1.00 63.94 69 SER A CA 1
ATOM 503 C C . SER A 1 69 ? 16.932 0.853 -11.555 1.00 63.94 69 SER A C 1
ATOM 505 O O . SER A 1 69 ? 16.493 1.691 -12.342 1.00 63.94 69 SER A O 1
ATOM 507 N N . TYR A 1 70 ? 16.615 0.884 -10.255 1.00 63.06 70 TYR A N 1
ATOM 508 C CA . TYR A 1 70 ? 15.768 1.906 -9.628 1.00 63.06 70 TYR A CA 1
ATOM 509 C C . TYR A 1 70 ? 16.497 3.229 -9.321 1.00 63.06 70 TYR A C 1
ATOM 511 O O . TYR A 1 70 ? 15.860 4.193 -8.903 1.00 63.06 70 TYR A O 1
ATOM 519 N N . THR A 1 71 ? 17.813 3.332 -9.552 1.00 65.38 71 THR A N 1
ATOM 520 C CA . THR A 1 71 ? 18.594 4.570 -9.323 1.00 65.38 71 THR A CA 1
ATOM 521 C C . THR A 1 71 ? 18.234 5.722 -10.271 1.00 65.38 71 THR A C 1
ATOM 523 O O . THR A 1 71 ? 18.822 6.800 -10.185 1.00 65.38 71 THR A O 1
ATOM 526 N N . GLY A 1 72 ? 17.274 5.524 -11.181 1.00 65.19 72 GLY A N 1
ATOM 527 C CA . GLY A 1 72 ? 16.718 6.600 -11.999 1.00 65.19 72 GLY A CA 1
ATOM 528 C C . GLY A 1 72 ? 17.681 7.137 -13.057 1.00 65.19 72 GLY A C 1
ATOM 529 O O . GLY A 1 72 ? 17.457 8.220 -13.590 1.00 65.19 72 GLY A O 1
ATOM 530 N N . ARG A 1 73 ? 18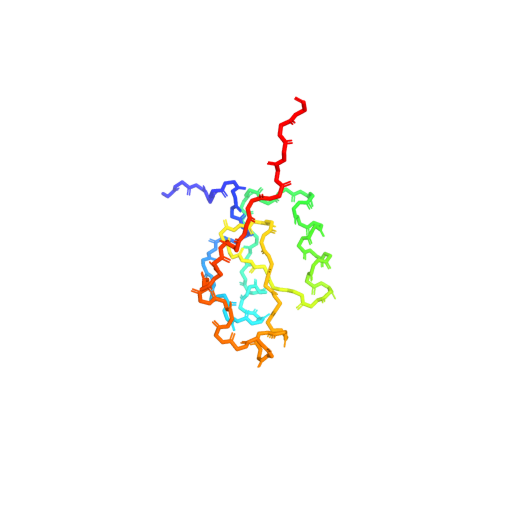.734 6.386 -13.413 1.00 67.62 73 ARG A N 1
ATOM 531 C CA . ARG A 1 73 ? 19.699 6.741 -14.474 1.00 67.62 73 ARG A CA 1
ATOM 532 C C . ARG A 1 73 ? 19.131 6.565 -15.889 1.00 67.62 73 ARG A C 1
ATOM 534 O O . ARG A 1 73 ? 19.852 6.220 -16.824 1.00 67.62 73 ARG A O 1
ATOM 541 N N . PHE A 1 74 ? 17.834 6.788 -16.059 1.00 70.81 74 PHE A N 1
ATOM 542 C CA . PHE A 1 74 ? 17.211 6.803 -17.370 1.00 70.81 74 PHE A CA 1
ATOM 543 C C . PHE A 1 74 ? 17.552 8.125 -18.049 1.00 70.81 74 PHE A C 1
ATOM 545 O O . PHE A 1 74 ? 17.326 9.201 -17.501 1.00 70.81 74 PHE A O 1
ATOM 552 N N . THR A 1 75 ? 18.112 8.044 -19.252 1.00 72.12 75 THR A N 1
ATOM 553 C CA . THR A 1 75 ? 18.328 9.219 -20.100 1.00 72.12 75 THR A CA 1
ATOM 554 C C . THR A 1 75 ? 17.271 9.205 -21.191 1.00 72.12 75 THR A C 1
ATOM 556 O O . THR A 1 75 ? 17.086 8.185 -21.857 1.00 72.12 75 THR A O 1
ATOM 559 N N . LEU A 1 76 ? 16.568 10.320 -21.387 1.00 72.56 76 LEU A N 1
ATOM 560 C CA . LEU A 1 76 ? 15.665 10.464 -22.527 1.00 72.56 76 LEU A CA 1
ATOM 561 C C . LEU A 1 76 ? 16.507 10.515 -23.807 1.00 72.56 76 LEU A C 1
ATOM 563 O O . LEU A 1 76 ? 17.202 11.498 -24.050 1.00 72.56 76 LEU A O 1
ATOM 567 N N . ALA A 1 77 ? 16.467 9.448 -24.608 1.00 78.94 77 ALA A N 1
ATOM 568 C CA . ALA A 1 77 ? 17.244 9.363 -25.846 1.00 78.94 77 ALA A CA 1
ATOM 569 C C . ALA A 1 77 ? 16.665 10.245 -26.965 1.00 78.94 77 ALA A C 1
ATOM 571 O O . ALA A 1 77 ? 17.413 10.838 -27.737 1.00 78.94 77 ALA A O 1
ATOM 572 N N . ALA A 1 78 ? 15.336 10.342 -27.049 1.00 81.25 78 ALA A N 1
ATOM 573 C CA . ALA A 1 78 ? 14.637 11.210 -27.989 1.00 81.25 78 ALA A CA 1
ATOM 574 C C . ALA A 1 78 ? 13.209 11.498 -27.501 1.00 81.25 78 ALA A C 1
ATOM 576 O O . ALA A 1 78 ? 12.579 10.646 -26.873 1.00 81.25 78 ALA A O 1
ATOM 577 N N . ASN A 1 79 ? 12.684 12.683 -27.824 1.00 81.62 79 ASN A N 1
ATOM 578 C CA . ASN A 1 79 ? 11.256 12.980 -27.723 1.00 81.62 79 ASN A CA 1
ATOM 579 C C . ASN A 1 79 ? 10.583 12.575 -29.044 1.00 81.62 79 ASN A C 1
ATOM 581 O O . ASN A 1 79 ? 10.935 13.106 -30.093 1.00 81.62 79 ASN A O 1
ATOM 585 N N . VAL A 1 80 ? 9.639 11.633 -28.992 1.00 87.31 80 VAL A N 1
ATOM 586 C CA . VAL A 1 80 ? 8.884 11.156 -30.169 1.00 87.31 80 VAL A CA 1
ATOM 587 C C . VAL A 1 80 ? 7.533 11.859 -30.347 1.00 87.31 80 VAL A C 1
ATOM 589 O O . VAL A 1 80 ? 6.781 11.529 -31.260 1.00 87.31 80 VAL A O 1
ATOM 592 N N . GLY A 1 81 ? 7.205 12.825 -29.485 1.00 81.19 81 GLY A N 1
ATOM 593 C CA . GLY A 1 81 ? 6.032 13.673 -29.644 1.00 81.19 81 GLY A CA 1
ATOM 594 C C . GLY A 1 81 ? 6.243 14.673 -30.777 1.00 81.19 81 GLY A C 1
ATOM 595 O O . GLY A 1 81 ? 7.045 15.594 -30.654 1.00 81.19 81 GLY A O 1
ATOM 596 N N . VAL A 1 82 ? 5.507 14.504 -31.871 1.00 78.25 82 VAL A N 1
ATOM 597 C CA . VAL A 1 82 ? 5.381 15.499 -32.944 1.00 78.25 82 VAL A CA 1
ATOM 598 C C . VAL A 1 82 ? 4.063 16.251 -32.777 1.00 78.25 82 VAL A C 1
ATOM 600 O O . VAL A 1 82 ? 3.034 15.644 -32.485 1.00 78.25 82 VAL A O 1
ATOM 603 N N . ALA A 1 83 ? 4.109 17.578 -32.921 1.00 71.25 83 ALA A N 1
ATOM 604 C CA . ALA A 1 83 ? 2.910 18.413 -32.936 1.00 71.25 83 ALA A CA 1
ATOM 605 C C . ALA A 1 83 ? 2.045 18.086 -34.176 1.00 71.25 83 ALA A C 1
ATOM 607 O O . ALA A 1 83 ? 2.622 17.731 -35.208 1.00 71.25 83 ALA A O 1
ATOM 608 N N . PRO A 1 84 ? 0.703 18.168 -34.070 1.00 66.31 84 PRO A N 1
ATOM 609 C CA . PRO A 1 84 ? -0.208 17.924 -35.189 1.00 66.31 84 PRO A CA 1
ATOM 610 C C . PRO A 1 84 ? -0.091 18.969 -36.303 1.00 66.31 84 PRO A C 1
ATOM 612 O O . PRO A 1 84 ? 0.263 20.133 -36.000 1.00 66.31 84 PRO A O 1
#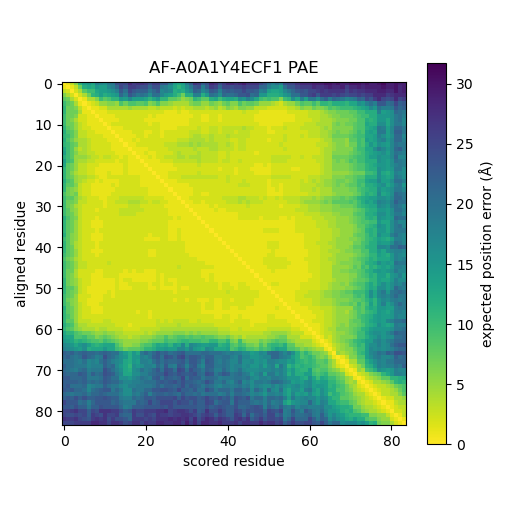

Secondary structure (DSSP, 8-state):
-----TT-SBSS---TT-SSGGGGSPBPTT--HHHHHHHHHHHHTT-EEETTEEEEEE-HHHHTT--GGGG-------------

pLDDT: mean 87.31, std 13.12, range [49.44, 98.38]

Sequence (84 aa):
MPPDSAAAALSRPVSIMSDAAWRQVPAAVGMNEAARLLQSYATDAGLTPLASEWWHFNDLASASGVDDSYTGRFTLAANVGVAP

Radius of gyration: 16.89 Å; Cα contacts (8 Å, |Δi|>4): 95; chains: 1; bounding box: 35×30×52 Å